Protein AF-A0A2J1D9Y0-F1 (afdb_monomer)

Secondary structure (DSSP, 8-state):
--HHHHHHHHHHGGGHHHHHHHHHHH-TTSSSSSS---SS--B-TTS-B-

Radius of gyration: 12.99 Å; Cα contacts (8 Å, |Δi|>4): 48; chains: 1; bounding box: 29×21×29 Å

Foldseek 3Di:
DDPQLVVLLVVQPVVPPVSNVVCQQQPPVRCPHPHHDDPDWDADPVGDTD

Sequence (50 aa):
MPPSLRKVVAAAIGGGAIAIASVLITGPSGNDGLEGVSYIPYKDIVGVWT

Structure (mmCIF, N/CA/C/O backbone):
data_AF-A0A2J1D9Y0-F1
#
_entry.id   AF-A0A2J1D9Y0-F1
#
loop_
_atom_site.group_PDB
_atom_site.id
_atom_site.type_symbol
_atom_site.label_atom_id
_atom_site.label_alt_id
_atom_site.label_comp_id
_atom_site.label_asym_id
_atom_site.label_entity_id
_atom_site.label_seq_id
_atom_site.pdbx_PDB_ins_code
_atom_site.Cartn_x
_atom_site.Cartn_y
_atom_site.Cartn_z
_atom_site.occupancy
_atom_site.B_iso_or_equiv
_atom_site.auth_seq_id
_atom_site.auth_comp_id
_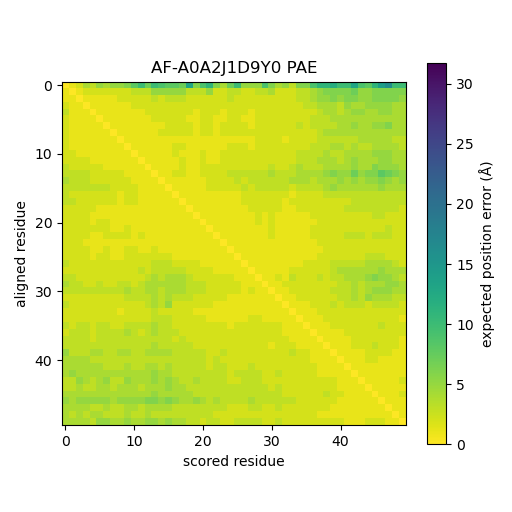atom_site.auth_asym_id
_atom_site.auth_atom_id
_atom_site.pdbx_PDB_model_num
ATOM 1 N N . MET A 1 1 ? -1.615 9.764 -12.392 1.00 79.75 1 MET A N 1
ATOM 2 C CA . MET A 1 1 ? -0.614 9.054 -11.568 1.00 79.75 1 MET A CA 1
ATOM 3 C C . MET A 1 1 ? 0.647 9.896 -11.460 1.00 79.75 1 MET A C 1
ATOM 5 O O . MET A 1 1 ? 1.168 10.273 -12.508 1.00 79.75 1 MET A O 1
ATOM 9 N N . PRO A 1 2 ? 1.115 10.212 -10.239 1.00 93.00 2 PRO A N 1
ATOM 10 C CA . PRO A 1 2 ? 2.344 10.971 -10.031 1.00 93.00 2 PRO A CA 1
ATOM 11 C C . PRO A 1 2 ? 3.549 10.316 -10.730 1.00 93.00 2 PRO A C 1
ATOM 13 O O . PRO A 1 2 ? 3.671 9.085 -10.707 1.00 93.00 2 PRO A O 1
ATOM 16 N N . PRO A 1 3 ? 4.466 11.097 -11.333 1.00 96.38 3 PRO A N 1
ATOM 17 C CA . PRO A 1 3 ? 5.664 10.541 -11.960 1.00 96.38 3 PRO A CA 1
ATOM 18 C C . PRO 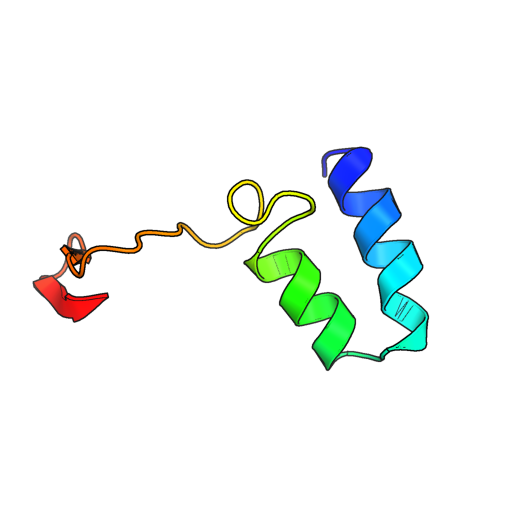A 1 3 ? 6.543 9.727 -10.998 1.00 96.38 3 PRO A C 1
ATOM 20 O O . PRO A 1 3 ? 7.177 8.768 -11.436 1.00 96.38 3 PRO A O 1
ATOM 23 N N . SER A 1 4 ? 6.570 10.078 -9.706 1.00 94.94 4 SER A N 1
ATOM 24 C CA . SER A 1 4 ? 7.271 9.332 -8.649 1.00 94.94 4 SER A CA 1
ATOM 25 C C . SER A 1 4 ? 6.724 7.912 -8.504 1.00 94.94 4 SER A C 1
ATOM 27 O O . SER A 1 4 ? 7.485 6.957 -8.651 1.00 94.94 4 SER A O 1
ATOM 29 N N . LEU A 1 5 ? 5.403 7.771 -8.345 1.00 95.00 5 LEU A N 1
ATOM 30 C CA . LEU A 1 5 ? 4.720 6.479 -8.258 1.00 95.00 5 LEU A CA 1
ATOM 31 C C . LEU A 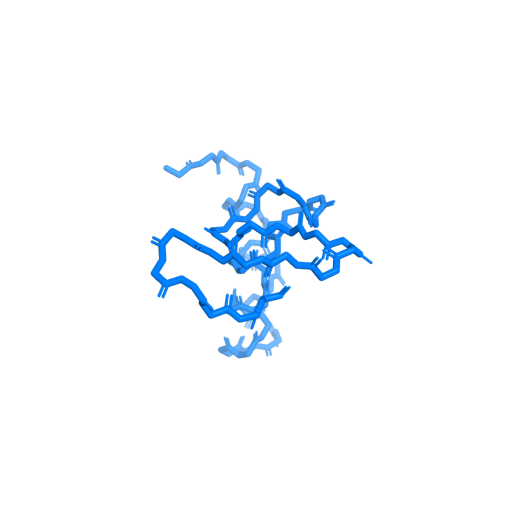1 5 ? 4.969 5.627 -9.515 1.00 95.00 5 LEU A C 1
ATOM 33 O O . LEU A 1 5 ? 5.224 4.431 -9.424 1.00 95.00 5 LEU A O 1
ATOM 37 N N . ARG A 1 6 ? 4.993 6.241 -10.709 1.00 97.00 6 ARG A N 1
ATOM 38 C CA . ARG A 1 6 ? 5.292 5.513 -11.960 1.00 97.00 6 ARG A CA 1
ATOM 39 C C . ARG A 1 6 ? 6.678 4.909 -12.003 1.00 97.00 6 ARG A C 1
ATOM 41 O O . ARG A 1 6 ? 6.832 3.797 -12.502 1.00 97.00 6 ARG A O 1
ATOM 48 N N . LYS A 1 7 ? 7.672 5.628 -11.497 1.00 97.25 7 LYS A N 1
ATOM 49 C CA . LYS A 1 7 ? 9.054 5.147 -11.477 1.00 97.25 7 LYS A CA 1
ATOM 50 C C . LYS A 1 7 ? 9.212 3.953 -10.541 1.00 97.25 7 LYS A C 1
ATOM 52 O O . LYS A 1 7 ? 9.813 2.964 -10.944 1.00 97.25 7 LYS A O 1
ATOM 57 N N . VAL A 1 8 ? 8.638 4.016 -9.340 1.00 96.25 8 VAL A N 1
ATOM 58 C CA . VAL A 1 8 ? 8.747 2.912 -8.373 1.00 96.25 8 VAL A CA 1
ATOM 59 C C . VAL A 1 8 ? 7.937 1.687 -8.794 1.00 96.25 8 VAL A C 1
ATOM 61 O O . VAL A 1 8 ? 8.421 0.573 -8.639 1.00 96.25 8 VAL A O 1
ATOM 64 N N . VAL A 1 9 ? 6.770 1.869 -9.426 1.00 97.06 9 VAL A N 1
ATOM 65 C CA . VAL A 1 9 ? 6.007 0.750 -10.002 1.00 97.06 9 VAL A CA 1
ATOM 66 C C . VAL A 1 9 ? 6.817 0.060 -11.097 1.00 97.06 9 VAL A C 1
ATOM 68 O O . VAL A 1 9 ? 6.918 -1.160 -11.086 1.00 97.06 9 VAL A O 1
ATOM 71 N N . ALA A 1 10 ? 7.446 0.820 -12.002 1.00 97.44 10 ALA A N 1
ATOM 72 C CA . ALA A 1 10 ? 8.304 0.249 -13.039 1.00 97.44 10 ALA A CA 1
ATOM 73 C C . ALA A 1 10 ? 9.500 -0.519 -12.448 1.00 97.44 10 ALA A C 1
ATOM 75 O O . ALA A 1 10 ? 9.820 -1.607 -12.922 1.00 97.44 10 ALA A O 1
ATOM 76 N N . ALA A 1 11 ? 10.121 0.008 -11.387 1.00 97.12 11 ALA A N 1
ATOM 77 C CA . ALA A 1 11 ? 11.202 -0.672 -10.675 1.00 97.12 11 ALA A CA 1
ATOM 78 C C . ALA A 1 11 ? 10.739 -1.974 -9.992 1.00 97.12 11 ALA A C 1
ATOM 80 O O . ALA A 1 11 ? 11.500 -2.937 -9.924 1.00 97.12 11 ALA A O 1
ATOM 81 N N . ALA A 1 12 ? 9.487 -2.032 -9.533 1.00 96.94 12 ALA A N 1
ATOM 82 C CA . ALA A 1 12 ? 8.919 -3.193 -8.855 1.00 96.94 12 ALA A CA 1
ATOM 83 C C . ALA A 1 12 ? 8.485 -4.332 -9.796 1.00 96.94 12 ALA A C 1
ATOM 85 O O . ALA A 1 12 ? 8.249 -5.439 -9.317 1.00 96.94 12 ALA A O 1
ATOM 86 N N . ILE A 1 13 ? 8.413 -4.111 -11.119 1.00 97.44 13 ILE A N 1
ATOM 87 C CA . ILE A 1 13 ? 7.933 -5.122 -12.086 1.00 97.44 13 ILE A CA 1
ATOM 88 C C . ILE A 1 13 ? 8.731 -6.430 -11.994 1.00 97.44 13 ILE A C 1
ATOM 90 O O . ILE A 1 13 ? 8.146 -7.510 -12.061 1.00 97.44 13 ILE A O 1
ATOM 94 N N . GLY A 1 14 ? 10.050 -6.352 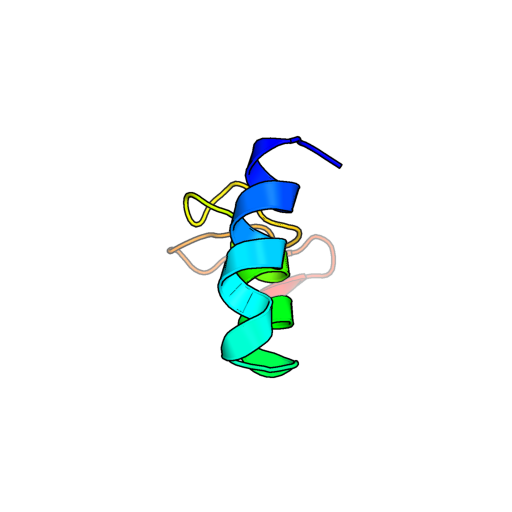-11.785 1.00 96.44 14 GLY A N 1
ATOM 95 C CA . GLY A 1 14 ? 10.909 -7.535 -11.649 1.00 96.44 14 GLY A CA 1
ATOM 96 C C . GLY A 1 14 ? 10.599 -8.400 -10.419 1.00 96.44 14 GLY A C 1
ATOM 97 O O . GLY A 1 14 ? 10.915 -9.585 -10.417 1.00 96.44 14 GLY A O 1
ATOM 98 N N . GLY A 1 15 ? 9.943 -7.833 -9.401 1.00 95.94 15 GLY A N 1
ATOM 99 C CA . GLY A 1 15 ? 9.462 -8.551 -8.217 1.00 95.94 15 GLY A CA 1
ATOM 100 C C . GLY A 1 15 ? 8.070 -9.174 -8.387 1.00 95.94 15 GLY A C 1
ATOM 101 O O . GLY A 1 15 ? 7.535 -9.750 -7.440 1.00 95.94 15 GLY A O 1
ATOM 102 N N . GLY A 1 16 ? 7.469 -9.063 -9.576 1.00 97.69 16 GLY A N 1
ATOM 103 C CA . GLY A 1 16 ? 6.164 -9.634 -9.895 1.00 97.69 16 GLY A CA 1
ATOM 104 C C . GLY A 1 16 ? 4.978 -8.878 -9.289 1.00 97.69 16 GLY A C 1
ATOM 105 O O . GLY A 1 16 ? 5.101 -7.773 -8.758 1.00 97.69 16 GLY A O 1
ATOM 106 N N . ALA A 1 17 ? 3.792 -9.488 -9.383 1.00 97.88 17 ALA A N 1
ATOM 107 C CA . ALA A 1 17 ? 2.526 -8.846 -9.020 1.00 97.88 17 ALA A CA 1
ATOM 108 C C . ALA A 1 17 ? 2.470 -8.385 -7.554 1.00 97.88 17 ALA A C 1
ATOM 110 O O . ALA A 1 17 ? 1.915 -7.325 -7.273 1.00 97.88 17 ALA A O 1
ATOM 111 N N . ILE A 1 18 ? 3.082 -9.141 -6.634 1.00 98.06 18 ILE A N 1
ATOM 112 C CA . ILE A 1 18 ? 3.128 -8.780 -5.212 1.00 98.06 18 ILE A CA 1
ATOM 113 C C . ILE A 1 18 ? 3.932 -7.497 -5.006 1.00 98.06 18 ILE A C 1
ATOM 115 O O . ILE A 1 18 ? 3.432 -6.576 -4.373 1.00 98.06 18 ILE A O 1
ATOM 119 N N . ALA A 1 19 ? 5.127 -7.390 -5.592 1.00 97.94 19 ALA A N 1
ATOM 120 C CA . ALA A 1 19 ? 5.950 -6.190 -5.456 1.00 97.94 19 ALA A CA 1
ATOM 121 C C . ALA A 1 19 ? 5.260 -4.948 -6.043 1.00 97.94 19 ALA A C 1
ATOM 123 O O . ALA A 1 19 ? 5.307 -3.871 -5.450 1.00 97.94 19 ALA A O 1
ATOM 124 N N . ILE A 1 20 ? 4.568 -5.105 -7.177 1.00 98.06 20 ILE A N 1
ATOM 125 C CA . ILE A 1 20 ? 3.772 -4.028 -7.776 1.00 98.06 20 ILE A CA 1
ATOM 126 C C . ILE A 1 20 ? 2.655 -3.592 -6.818 1.00 98.06 20 ILE A C 1
ATOM 128 O O . ILE A 1 20 ? 2.504 -2.397 -6.569 1.00 98.06 20 ILE A O 1
ATOM 132 N N . ALA A 1 21 ? 1.894 -4.539 -6.262 1.00 98.25 21 ALA A N 1
ATOM 133 C CA . ALA A 1 21 ? 0.812 -4.240 -5.327 1.00 98.25 21 ALA A CA 1
ATOM 134 C C . ALA A 1 21 ? 1.330 -3.575 -4.043 1.00 98.25 21 ALA A C 1
ATOM 136 O O . ALA A 1 21 ? 0.764 -2.572 -3.616 1.00 98.25 21 ALA A O 1
ATOM 137 N N . SER A 1 22 ? 2.440 -4.062 -3.477 1.00 97.81 22 SER A N 1
ATOM 138 C CA . SER A 1 22 ? 3.085 -3.452 -2.310 1.00 97.81 22 SER A CA 1
ATOM 139 C C . SER A 1 22 ? 3.418 -1.982 -2.556 1.00 97.81 22 SER A C 1
ATOM 141 O O . SER A 1 22 ? 3.054 -1.134 -1.750 1.00 97.81 22 SER A O 1
ATOM 143 N N . VAL A 1 23 ? 4.039 -1.664 -3.697 1.00 97.44 23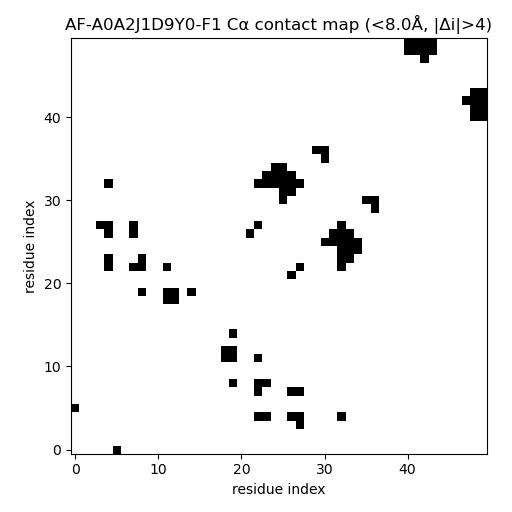 VAL A N 1
ATOM 144 C CA . VAL A 1 23 ? 4.388 -0.280 -4.049 1.00 97.44 23 VAL A CA 1
ATOM 145 C C . VAL A 1 23 ? 3.155 0.589 -4.284 1.00 97.44 23 VAL A C 1
ATOM 147 O O . VAL A 1 23 ? 3.175 1.769 -3.946 1.00 97.44 23 VAL A O 1
ATOM 150 N N . LEU A 1 24 ? 2.081 0.042 -4.854 1.00 97.94 24 LEU A N 1
ATOM 151 C CA . LEU A 1 24 ? 0.833 0.790 -5.015 1.00 97.94 24 LEU A CA 1
ATOM 152 C C . LEU A 1 24 ? 0.182 1.102 -3.664 1.00 97.94 24 LEU A C 1
ATOM 154 O O . LEU A 1 24 ? -0.294 2.217 -3.479 1.00 97.94 24 LEU A O 1
ATOM 158 N N . ILE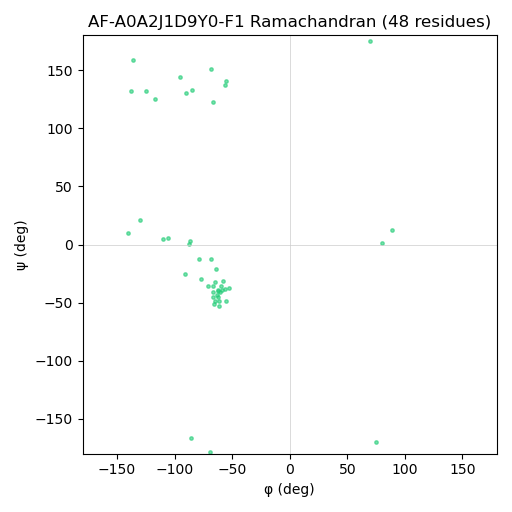 A 1 25 ? 0.193 0.154 -2.725 1.00 98.19 25 ILE A N 1
ATOM 159 C CA . ILE A 1 25 ? -0.371 0.325 -1.380 1.00 98.19 25 ILE A CA 1
ATOM 160 C C . ILE A 1 25 ? 0.415 1.374 -0.591 1.00 98.19 25 ILE A C 1
ATOM 162 O O . ILE A 1 25 ? -0.185 2.307 -0.071 1.00 98.19 25 ILE A O 1
ATOM 166 N N . THR A 1 26 ? 1.744 1.252 -0.526 1.00 97.81 26 THR A N 1
ATOM 167 C CA . THR A 1 26 ? 2.572 2.083 0.367 1.00 97.81 26 THR A CA 1
ATOM 168 C C . THR A 1 26 ? 3.070 3.371 -0.278 1.00 97.81 26 THR A C 1
ATOM 170 O O . THR A 1 26 ? 3.389 4.329 0.421 1.00 97.81 26 THR A O 1
ATOM 173 N N . GLY A 1 27 ? 3.178 3.392 -1.606 1.00 96.69 27 GLY A N 1
ATOM 174 C CA . GLY A 1 27 ? 3.837 4.461 -2.345 1.00 96.69 27 GLY A CA 1
ATOM 175 C C . GLY A 1 27 ? 5.363 4.492 -2.148 1.00 96.69 27 GLY A C 1
ATOM 176 O O . GLY A 1 27 ? 5.918 3.693 -1.383 1.00 96.69 27 GLY A O 1
ATOM 177 N N . PRO A 1 28 ? 6.062 5.379 -2.880 1.00 95.00 28 PRO A N 1
ATOM 178 C CA . PRO A 1 28 ? 7.504 5.597 -2.771 1.00 95.00 28 PRO A CA 1
ATOM 179 C C . PRO A 1 28 ? 8.042 5.885 -1.360 1.00 95.00 28 PRO A C 1
ATOM 181 O O . PRO A 1 28 ? 9.157 5.461 -1.059 1.00 95.00 28 PRO A O 1
ATOM 184 N N . SER A 1 29 ? 7.312 6.632 -0.527 1.00 95.06 29 SER A N 1
ATOM 185 C CA . SER A 1 29 ? 7.754 7.076 0.805 1.00 95.06 29 SER A CA 1
ATOM 186 C C . SER A 1 29 ? 7.015 6.408 1.964 1.00 95.06 29 SER A C 1
ATOM 188 O O . SER A 1 29 ? 7.258 6.751 3.120 1.00 95.06 29 SER A O 1
ATOM 190 N N . GLY A 1 30 ? 6.142 5.438 1.682 1.00 94.25 30 GLY A N 1
ATOM 191 C CA . GLY A 1 30 ? 5.397 4.700 2.705 1.00 94.25 30 GLY A CA 1
ATOM 192 C C . GLY A 1 30 ? 4.178 5.441 3.259 1.00 94.25 30 GLY A C 1
ATOM 193 O O . GLY A 1 30 ? 3.516 4.925 4.152 1.00 94.25 30 GLY A O 1
ATOM 194 N N . ASN A 1 31 ? 3.894 6.644 2.761 1.00 95.56 31 ASN A N 1
ATOM 195 C CA . ASN A 1 31 ? 2.775 7.500 3.166 1.00 95.56 31 ASN A CA 1
ATOM 196 C C . ASN A 1 31 ? 2.111 8.216 1.975 1.00 95.56 31 ASN A C 1
ATOM 198 O O . ASN A 1 31 ? 1.315 9.132 2.166 1.00 95.56 31 ASN A O 1
ATOM 202 N N . ASP A 1 32 ? 2.478 7.832 0.754 1.00 95.69 32 ASP A N 1
ATOM 203 C CA . ASP A 1 32 ? 2.074 8.453 -0.509 1.00 95.69 32 ASP A CA 1
ATOM 204 C C . ASP A 1 32 ? 1.548 7.412 -1.516 1.00 95.69 32 ASP A C 1
ATOM 206 O O . ASP A 1 32 ? 1.540 7.634 -2.732 1.00 95.69 32 ASP A O 1
ATOM 210 N N . GLY A 1 33 ? 1.134 6.254 -0.997 1.00 96.50 33 GLY A N 1
ATOM 211 C CA . GLY A 1 33 ? 0.463 5.198 -1.741 1.00 96.50 33 GLY A CA 1
ATOM 212 C C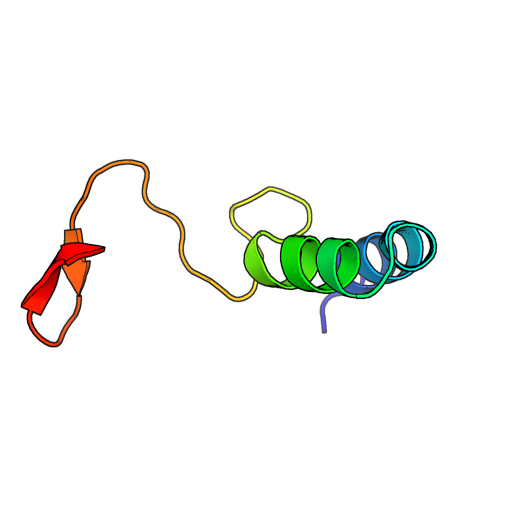 . GLY A 1 33 ? -1.044 5.403 -1.841 1.00 96.50 33 GLY A C 1
ATOM 213 O O . GLY A 1 33 ? -1.573 6.484 -1.585 1.00 96.50 33 GLY A O 1
ATOM 214 N N . LEU A 1 34 ? -1.737 4.349 -2.264 1.00 97.56 34 LEU A N 1
ATOM 215 C CA . LEU A 1 34 ? -3.195 4.337 -2.369 1.00 97.56 34 LEU A CA 1
ATOM 216 C C . LEU A 1 34 ? -3.882 4.167 -1.011 1.00 97.56 34 LEU A C 1
ATOM 218 O O . LEU A 1 34 ? -4.985 4.678 -0.840 1.00 97.56 34 LEU A O 1
ATOM 222 N N . GLU A 1 35 ? -3.241 3.475 -0.067 1.00 97.81 35 GLU A N 1
ATOM 223 C CA . GLU A 1 35 ? -3.787 3.258 1.272 1.00 97.81 35 GLU A CA 1
ATOM 224 C C . GLU A 1 35 ? -3.265 4.305 2.260 1.00 97.81 35 GLU A C 1
ATOM 226 O O . GLU A 1 35 ? -2.105 4.723 2.210 1.00 97.81 35 GLU A O 1
ATOM 231 N N . GLY A 1 36 ? -4.129 4.713 3.193 1.00 96.00 36 GLY A N 1
ATOM 232 C CA . GLY A 1 36 ? -3.710 5.509 4.344 1.00 96.00 36 GLY A CA 1
ATOM 233 C C . GLY A 1 36 ? -2.842 4.683 5.298 1.00 96.00 36 GLY A C 1
ATOM 234 O O . GLY A 1 36 ? -3.009 3.472 5.413 1.00 96.00 36 GLY A O 1
ATOM 235 N N . VAL A 1 37 ? -1.934 5.337 6.023 1.00 97.25 37 VAL A N 1
ATOM 236 C CA . VAL A 1 37 ? -1.075 4.685 7.023 1.00 97.25 37 VAL A CA 1
ATOM 237 C C . VAL A 1 37 ? -1.210 5.376 8.377 1.00 97.25 37 VAL A C 1
ATOM 239 O O . VAL A 1 37 ? -1.120 6.599 8.480 1.00 97.25 37 VAL A O 1
ATOM 242 N N . SER A 1 38 ? -1.407 4.584 9.430 1.00 97.19 38 SER A N 1
ATOM 243 C CA . SER A 1 38 ? -1.320 5.024 10.821 1.00 97.19 38 SER A CA 1
ATOM 244 C C . SER A 1 38 ? -0.593 3.958 11.630 1.00 97.19 38 SER A C 1
ATOM 246 O O . SER A 1 38 ? -0.925 2.780 11.552 1.00 97.19 38 SER A O 1
ATOM 248 N N . TYR A 1 39 ? 0.389 4.369 12.430 1.00 97.25 39 TYR A N 1
ATOM 249 C CA . TYR A 1 39 ? 1.091 3.470 13.358 1.00 97.25 39 TYR A CA 1
ATOM 250 C C . TYR A 1 39 ? 0.391 3.360 14.719 1.00 97.25 39 TYR A C 1
ATOM 252 O O . TYR A 1 39 ? 0.869 2.670 15.616 1.00 97.25 39 TYR A O 1
ATOM 260 N N . ILE A 1 40 ? -0.732 4.061 14.877 1.00 98.25 40 ILE A N 1
ATOM 261 C CA . ILE A 1 40 ? -1.612 3.990 16.038 1.00 98.25 40 ILE A CA 1
ATOM 262 C C . ILE A 1 40 ? -2.964 3.470 15.536 1.00 98.25 40 ILE A C 1
ATOM 264 O O . ILE A 1 40 ? -3.518 4.085 14.618 1.00 98.25 40 ILE A O 1
ATOM 268 N N . PRO A 1 41 ? -3.509 2.385 16.116 1.00 98.12 41 PRO A N 1
ATOM 269 C CA . PRO A 1 41 ? -4.806 1.860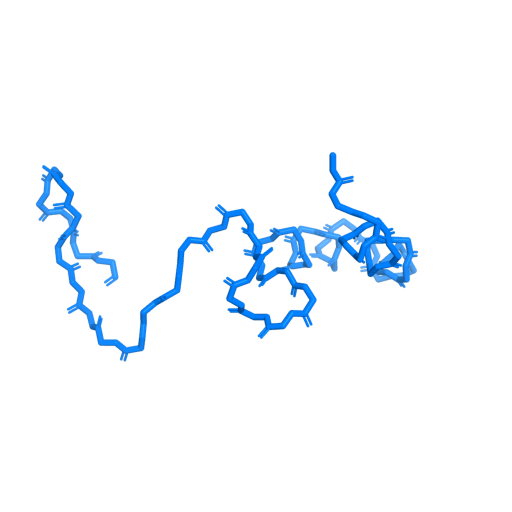 15.708 1.00 98.12 41 PRO A CA 1
ATOM 270 C C . PRO A 1 41 ? -5.902 2.919 15.810 1.00 98.12 41 PRO A C 1
ATOM 272 O O . PRO A 1 41 ? -5.987 3.641 16.809 1.00 98.12 41 PRO A O 1
ATOM 275 N N . TYR A 1 42 ? -6.767 2.989 14.804 1.00 98.00 42 TYR A N 1
ATOM 276 C CA . TYR A 1 42 ? -7.902 3.910 14.788 1.00 98.00 42 TYR A CA 1
ATOM 277 C C . TYR A 1 42 ? -9.161 3.209 14.287 1.00 98.00 42 TYR A C 1
ATOM 279 O O . TYR A 1 42 ? -9.100 2.164 13.648 1.00 98.00 42 TYR A O 1
ATOM 287 N N . LYS A 1 43 ? -10.330 3.760 14.616 1.00 98.19 43 LYS A N 1
ATOM 288 C CA . LYS A 1 43 ? -11.579 3.314 13.999 1.00 98.19 43 LYS A CA 1
ATOM 289 C C . LYS A 1 43 ? -11.841 4.140 12.752 1.00 98.19 43 LYS A C 1
ATOM 291 O O . LYS A 1 43 ? -11.785 5.368 12.821 1.00 98.19 43 LYS A O 1
ATOM 296 N N . ASP A 1 44 ? -12.138 3.472 11.647 1.00 97.75 44 ASP A N 1
ATOM 297 C CA . ASP A 1 44 ? -12.579 4.131 10.423 1.00 97.75 44 ASP A CA 1
ATOM 298 C C . ASP A 1 44 ? -13.990 4.741 10.577 1.00 97.75 44 ASP A C 1
ATOM 300 O O . ASP A 1 44 ? -14.622 4.675 11.639 1.00 97.75 44 ASP A O 1
ATOM 304 N N . ILE A 1 45 ? -14.511 5.342 9.503 1.00 98.00 45 ILE A N 1
ATOM 305 C CA . ILE A 1 45 ? -15.814 6.023 9.536 1.00 98.00 45 ILE A CA 1
ATOM 306 C C . ILE A 1 45 ? -17.018 5.079 9.714 1.00 98.00 45 ILE A C 1
ATOM 308 O O . ILE A 1 45 ? -18.108 5.560 10.020 1.00 98.00 45 ILE A O 1
ATOM 312 N N . VAL A 1 46 ? -16.842 3.758 9.563 1.00 98.38 46 VAL A N 1
ATOM 313 C CA . VAL A 1 46 ? -17.869 2.736 9.839 1.00 98.38 46 VAL A CA 1
ATOM 314 C C . VAL A 1 46 ? -17.598 1.962 11.138 1.00 98.38 46 VAL A C 1
ATOM 316 O O . VAL A 1 46 ? -18.351 1.054 11.488 1.00 98.38 46 VAL A O 1
ATOM 319 N N . GLY A 1 47 ? -16.581 2.358 11.910 1.00 97.94 47 GLY A N 1
ATOM 320 C CA . GLY A 1 47 ? -16.294 1.842 13.247 1.00 97.94 47 GLY A CA 1
ATOM 321 C C . GLY A 1 47 ? -15.387 0.609 13.298 1.00 97.94 47 GLY A C 1
ATOM 322 O O . GLY A 1 47 ? -15.289 -0.003 14.369 1.00 97.94 47 GLY A O 1
ATOM 323 N N . VAL A 1 48 ? -14.727 0.247 12.195 1.00 98.38 48 VAL A N 1
ATOM 324 C CA . VAL A 1 48 ? -13.798 -0.890 12.112 1.00 98.38 48 VAL A CA 1
ATOM 325 C C . VAL A 1 48 ? -12.405 -0.463 12.567 1.00 98.38 48 VAL A C 1
ATOM 327 O O . VAL A 1 48 ? -11.902 0.580 12.155 1.00 98.38 48 VAL A O 1
ATOM 330 N N . TRP A 1 49 ? -11.776 -1.266 13.429 1.00 98.06 49 TRP A N 1
ATOM 331 C CA . TRP A 1 49 ? -10.381 -1.060 13.825 1.00 98.06 49 TRP A CA 1
ATOM 332 C C . TRP A 1 49 ? -9.450 -1.301 12.634 1.00 98.06 49 TRP A C 1
ATOM 334 O O . TRP A 1 49 ? -9.470 -2.390 12.061 1.00 98.06 49 TRP A O 1
ATOM 344 N N . THR A 1 50 ? -8.654 -0.287 12.306 1.00 96.38 50 THR A N 1
ATOM 345 C CA . THR A 1 50 ? -7.630 -0.274 11.254 1.00 96.38 50 THR A CA 1
ATOM 346 C C . THR A 1 50 ? -6.265 0.012 11.864 1.00 96.38 50 THR A C 1
ATOM 348 O O . THR A 1 50 ? -6.199 0.825 12.823 1.00 96.38 50 THR A O 1
#

Solvent-accessible surface area (backbone atoms only — not comparable to full-atom values): 3064 Å² total; per-residue (Å²): 133,59,71,66,52,54,52,52,39,62,68,22,51,88,61,37,72,64,38,31,52,51,40,47,39,30,20,87,80,59,72,68,28,75,47,88,76,71,99,61,81,42,63,50,99,86,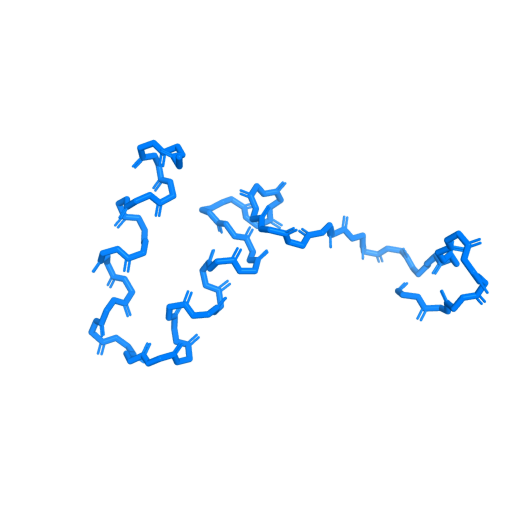66,50,83,84

Mean predicted aligned error: 2.36 Å

pLDDT: mean 96.69, std 2.7, range [79.75, 98.38]

Nearest PDB structures (foldseek):
  4zpu-assembly1_A  TM=9.765E-01  e=2.253E-06  Escherichia coli K-12
  3hde-assembly2_C  TM=9.621E-01  e=1.450E-06  Enterobacteria phage P21
  3hde-assembly2_D  TM=7.713E-01  e=4.251E-05  Enterobacteria phage P21

Organism: Escherichia coli (NCBI:txid562)

InterPro domains:
  IPR023347 Lysozyme domain superfamily [G3DSA:1.10.530.40] (1-50)